Protein 3FE7 (pdb70)

InterPro domains:
  IPR001841 Zinc finger, RING-type [PS50089] (437-478)
  IPR001876 Zinc finger, RanBP2-type [PF00641] (300-329)
  IPR001876 Zinc finger, RanBP2-type [PS01358] (304-323)
  IPR001876 Zinc finger, RanBP2-type [PS50199] (300-329)
  IPR003121 SWIB/MDM2 domain [PS51925] (25-108)
  IPR013083 Zinc finger, RING/FYVE/PHD-type [G3DSA:3.30.40.10] (427-490)
  IPR015458 MDM4 [PIRSF500699] (1-490)
  IPR016495 p53 negative regulator Mdm2/Mdm4 [PIRSF006748] (1-490)
  IPR036443 Zinc finger, RanBP2-type superfamily [SSF90209] (291-335)
  IPR036885 SWIB/MDM2 domain superfamily [G3DSA:1.10.245.10] (12-111)
  IPR036885 SWIB/MDM2 domain superfamily [SSF47592] (18-114)
  IPR051652 MDM2/MDM4 and MUL1 [PTHR12183] (26-489)

Organism: Homo sapiens (NCBI:txid9606)

Solvent-accessible surface area: 5566 Å² total

Sequence (88 aa):
QVRPKLPLLKILHAAGAQGEMFTVKEVMHYLGQYIMMVKQLYDQQEQHMVYCGGDLLGELLGRQSFSVKDPSPLYDMLRKNLVTFMWEL

Structure (mmCIF, N/CA/C/O backbone):
data_3FE7
#
_entry.id   3FE7
#
_cell.length_a   43.294
_cell.length_b   43.294
_cell.length_c   65.590
_cell.angle_alpha   90.000
_cell.angle_beta   90.000
_cell.angle_gamma   90.000
#
_symmetry.space_group_name_H-M   'P 41'
#
loop_
_entity.id
_entity.type
_entity.pdbx_description
1 polymer 'Mdm4 protein'
2 polymer 'p53-peptidomimetic Ac-Phe-Met-Aib-Pmp-Trp-Glu-Ac3c-Leu-NH2'
3 water water
#
loop_
_atom_site.group_PDB
_atom_site.id
_atom_site.type_symbol
_atom_site.label_atom_id
_atom_site.label_alt_id
_atom_site.label_comp_id
_atom_site.label_asym_id
_atom_site.label_entity_id
_atom_site.label_seq_id
_atom_site.pdbx_PDB_ins_code
_atom_site.Cartn_x
_atom_site.Cartn_y
_atom_site.Cartn_z
_atom_site.occupancy
_atom_site.B_iso_or_equiv
_atom_site.auth_seq_id
_atom_site.auth_comp_id
_atom_site.auth_asym_id
_atom_site.auth_atom_id
_atom_site.pdbx_PDB_model_num
ATOM 1 N N . GLN A 1 15 ? 33.124 5.567 -5.797 1.00 23.48 26 GLN A N 1
ATOM 2 C CA . GLN A 1 15 ? 31.845 5.445 -6.559 1.00 22.56 26 GLN A CA 1
ATOM 3 C C . GLN A 1 15 ? 31.027 4.281 -6.012 1.00 21.16 26 GLN A C 1
ATOM 4 O O . GLN A 1 15 ? 31.572 3.310 -5.488 1.00 21.61 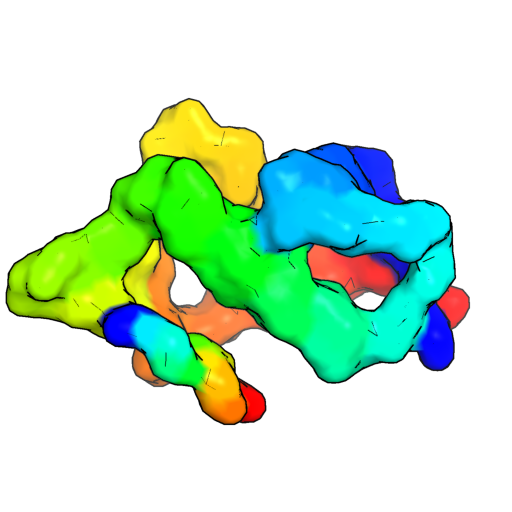26 GLN A O 1
ATOM 10 N N . VAL A 1 16 ? 29.712 4.404 -6.118 1.00 18.34 27 VAL A N 1
ATOM 11 C CA . VAL A 1 16 ? 28.786 3.369 -5.648 1.00 16.80 27 VAL A CA 1
ATOM 12 C C . VAL A 1 16 ? 27.744 3.074 -6.733 1.00 15.59 27 VAL A C 1
ATOM 13 O O . VAL A 1 16 ? 27.476 3.906 -7.596 1.00 14.71 27 VAL A O 1
ATOM 17 N N . ARG A 1 17 ? 27.160 1.875 -6.677 1.00 14.88 28 ARG A N 1
ATOM 18 C CA . ARG A 1 17 ? 26.097 1.490 -7.595 1.00 14.86 28 ARG A CA 1
ATOM 19 C C . ARG A 1 17 ? 24.878 1.102 -6.768 1.00 13.96 28 ARG A C 1
ATOM 20 O O . ARG A 1 17 ? 24.902 0.093 -6.069 1.00 14.14 28 ARG A O 1
ATOM 28 N N . PRO A 1 18 ? 23.817 1.923 -6.804 1.00 12.66 29 PRO A N 1
ATOM 29 C CA . PRO A 1 18 ? 22.612 1.579 -6.050 1.00 12.36 29 PRO A CA 1
ATOM 30 C C . PRO A 1 18 ? 21.901 0.319 -6.542 1.00 12.33 29 PRO A C 1
ATOM 31 O O . PRO A 1 18 ? 21.877 0.055 -7.758 1.00 12.61 29 PRO A O 1
ATOM 35 N N . LYS A 1 19 ? 21.285 -0.396 -5.598 1.00 12.07 30 LYS A N 1
ATOM 36 C CA . LYS A 1 19 ? 20.376 -1.499 -5.931 1.00 12.07 30 LYS A CA 1
ATOM 37 C C . LYS A 1 19 ? 19.132 -0.923 -6.592 1.00 12.63 30 LYS A C 1
ATOM 38 O O . LYS A 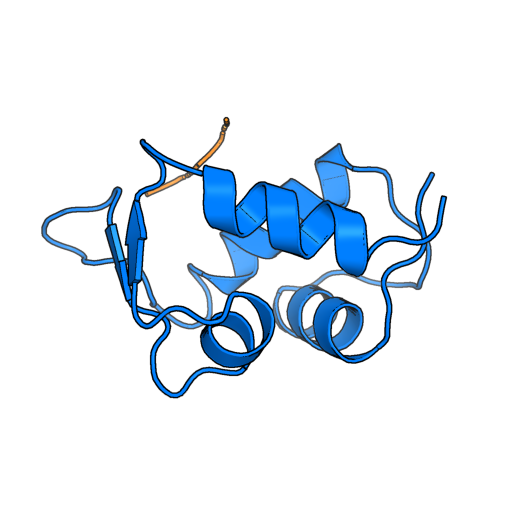1 19 ? 18.895 0.290 -6.540 1.00 12.37 30 LYS A O 1
ATOM 44 N N . LEU A 1 20 ? 18.331 -1.771 -7.222 1.00 12.55 31 LEU A N 1
ATOM 45 C CA . LEU A 1 20 ? 17.327 -1.300 -8.167 1.00 12.42 31 LEU A CA 1
ATOM 46 C C . LEU A 1 20 ? 16.212 -0.409 -7.571 1.00 12.82 31 LEU A C 1
ATOM 47 O O . LEU A 1 20 ? 15.912 0.641 -8.147 1.00 12.34 31 LEU A O 1
ATOM 52 N N . PRO A 1 21 ? 15.585 -0.808 -6.452 1.00 12.23 32 PRO A N 1
ATOM 53 C CA . PRO A 1 21 ? 14.586 0.113 -5.882 1.00 12.90 32 PRO A CA 1
ATOM 54 C C . PRO A 1 21 ? 15.140 1.525 -5.584 1.00 12.42 32 PRO A C 1
ATOM 55 O O . PRO A 1 21 ? 14.473 2.520 -5.912 1.00 12.81 32 PRO A O 1
ATOM 59 N N . LEU A 1 22 ? 16.337 1.602 -5.003 1.00 11.67 33 LEU A N 1
ATOM 60 C CA . LEU A 1 22 ? 16.955 2.905 -4.755 1.00 11.30 33 LEU A CA 1
ATOM 61 C C . LEU A 1 22 ? 17.275 3.614 -6.067 1.00 11.85 33 LEU A C 1
ATOM 62 O O . LEU A 1 22 ? 17.027 4.821 -6.184 1.00 11.23 33 LEU A O 1
ATOM 67 N N . LEU A 1 23 ? 17.781 2.890 -7.066 1.00 11.17 34 LEU A N 1
ATOM 68 C CA . LEU A 1 23 ? 18.055 3.496 -8.360 1.00 11.79 34 LEU A CA 1
ATOM 69 C C . LEU A 1 23 ? 16.802 4.102 -8.993 1.00 12.22 34 LEU A C 1
ATOM 70 O O . LEU A 1 23 ? 16.867 5.177 -9.594 1.00 12.79 34 LEU A O 1
ATOM 75 N N . LYS A 1 24 ? 15.673 3.413 -8.867 1.00 12.30 35 LYS A N 1
ATOM 76 C CA . LYS A 1 24 ? 14.418 3.941 -9.410 1.00 13.08 35 LYS A CA 1
ATOM 77 C C . LYS A 1 24 ? 14.017 5.259 -8.744 1.00 12.46 35 LYS A C 1
ATOM 78 O O . LYS A 1 24 ? 13.497 6.158 -9.406 1.00 12.69 35 LYS A O 1
ATOM 84 N N . ILE A 1 25 ? 14.212 5.363 -7.433 1.00 11.70 36 ILE A N 1
ATOM 85 C CA . ILE A 1 25 ? 13.991 6.613 -6.701 1.00 11.09 36 ILE A CA 1
ATOM 86 C C . ILE A 1 2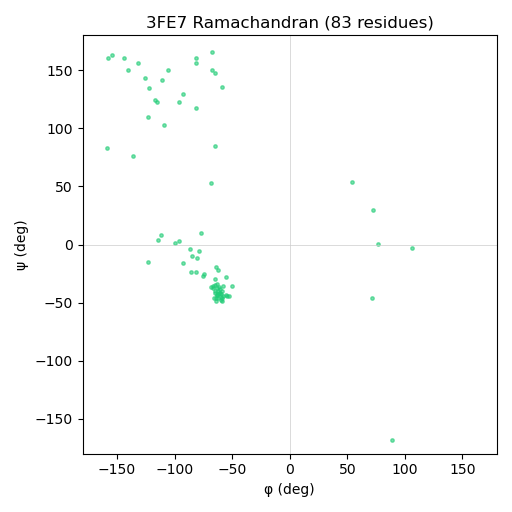5 ? 14.896 7.728 -7.239 1.00 10.50 36 ILE A C 1
ATOM 87 O O . ILE A 1 25 ? 14.422 8.833 -7.530 1.00 9.97 36 ILE A O 1
ATOM 92 N N . LEU A 1 26 ? 16.178 7.436 -7.415 1.00 9.96 37 LEU A N 1
ATOM 93 C CA . LEU A 1 26 ? 17.094 8.456 -7.910 1.00 10.20 37 LEU A CA 1
ATOM 94 C C . LEU A 1 26 ? 16.695 8.890 -9.320 1.00 10.91 37 LEU A C 1
ATOM 95 O O . LEU A 1 26 ? 16.719 10.081 -9.628 1.00 10.61 37 LEU A O 1
ATOM 100 N N . HIS A 1 27 ? 16.346 7.937 -10.185 1.00 11.06 38 HIS A N 1
ATOM 101 C CA . HIS A 1 27 ? 15.916 8.289 -11.546 1.00 11.44 38 HIS A CA 1
ATOM 102 C C . HIS A 1 27 ? 14.646 9.115 -11.545 1.00 11.59 38 HIS A C 1
ATOM 103 O O . HIS A 1 27 ? 14.520 10.051 -12.358 1.00 12.18 38 HIS A O 1
ATOM 110 N N . ALA A 1 28 ? 13.710 8.823 -10.651 1.00 11.67 39 ALA A N 1
ATOM 111 C CA . ALA A 1 28 ? 12.483 9.618 -10.560 1.00 12.08 39 ALA A CA 1
ATOM 112 C C . ALA A 1 28 ? 12.764 11.074 -10.183 1.00 12.98 39 ALA A C 1
ATOM 113 O O . ALA A 1 28 ? 11.924 11.964 -10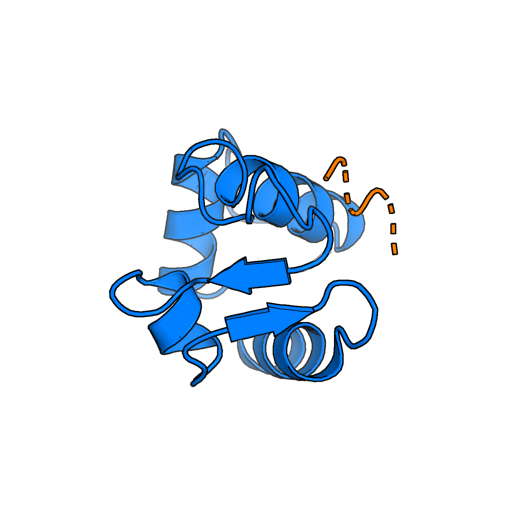.417 1.00 14.12 39 ALA A O 1
ATOM 115 N N . ALA A 1 29 ? 13.924 11.308 -9.578 1.00 12.55 40 ALA A N 1
ATOM 116 C CA . ALA A 1 29 ? 14.343 12.646 -9.153 1.00 12.42 40 ALA A CA 1
ATOM 117 C C . ALA A 1 29 ? 15.244 13.347 -10.157 1.00 13.39 40 ALA A C 1
ATOM 118 O O . ALA A 1 29 ? 15.760 14.432 -9.879 1.00 13.65 40 ALA A O 1
ATOM 120 N N . GLY A 1 30 ? 15.481 12.716 -11.295 1.00 13.19 41 GLY A N 1
ATOM 121 C CA . GLY A 1 30 ? 16.289 13.308 -12.357 1.00 13.94 41 GLY A CA 1
ATOM 122 C C . GLY A 1 30 ? 17.683 12.755 -12.558 1.00 14.33 41 GLY A C 1
ATOM 123 O O . GLY A 1 30 ? 18.396 13.179 -13.475 1.00 15.35 41 GLY A O 1
ATOM 124 N N . ALA A 1 31 ? 18.107 11.811 -11.720 1.00 13.53 42 ALA A N 1
ATOM 125 C CA . ALA A 1 31 ? 19.428 11.206 -11.888 1.00 13.98 42 ALA A CA 1
ATOM 126 C C . ALA A 1 31 ? 19.496 10.362 -13.161 1.00 15.34 42 ALA A C 1
ATOM 127 O O . ALA A 1 31 ? 18.483 9.791 -13.589 1.00 15.81 42 ALA A O 1
ATOM 129 N N . GLN A 1 32 ? 20.690 10.278 -13.734 1.00 17.05 43 GLN A N 1
ATOM 130 C CA . GLN A 1 32 ? 20.906 9.476 -14.940 1.00 19.06 43 GLN A CA 1
ATOM 131 C C . GLN A 1 32 ? 22.041 8.487 -14.726 1.00 18.43 43 GLN A C 1
ATOM 132 O O . GLN A 1 32 ? 23.022 8.803 -14.060 1.00 18.81 43 GLN A O 1
ATOM 138 N N . GLY A 1 33 ? 21.906 7.286 -15.286 1.00 17.97 44 GLY A N 1
ATOM 139 C CA . GLY A 1 33 ? 22.966 6.283 -15.182 1.00 17.82 44 GLY A CA 1
ATOM 140 C C . GLY A 1 33 ? 22.856 5.390 -13.955 1.00 17.37 44 GLY A C 1
ATOM 141 O O . GLY A 1 33 ? 21.840 5.398 -13.259 1.00 17.66 44 GLY A O 1
ATOM 142 N N . GLU A 1 34 ? 23.913 4.636 -13.696 1.00 17.50 45 GLU A N 1
ATOM 143 C CA . GLU A 1 34 ? 23.902 3.570 -12.692 1.00 17.71 45 GLU A CA 1
ATOM 144 C C . GLU A 1 34 ? 24.952 3.701 -11.607 1.00 17.39 45 GLU A C 1
ATOM 145 O O . GLU A 1 34 ? 24.854 3.044 -10.579 1.00 16.12 45 GLU A O 1
ATOM 151 N N . MET A 1 35 ? 25.948 4.551 -11.839 1.00 17.26 46 MET A N 1
ATOM 152 C CA . MET A 1 35 ? 27.079 4.707 -10.929 1.00 18.84 46 MET A CA 1
ATOM 153 C C . MET A 1 35 ? 27.164 6.165 -10.478 1.00 16.31 46 MET A C 1
ATOM 154 O O . MET A 1 35 ? 27.042 7.076 -11.290 1.00 16.63 46 MET A O 1
ATOM 159 N N . PHE A 1 36 ? 27.355 6.364 -9.176 1.00 15.03 47 PHE A N 1
ATOM 160 C CA . PHE A 1 36 ? 27.298 7.709 -8.574 1.00 14.52 47 PHE A CA 1
ATOM 161 C C . PHE A 1 36 ? 28.317 7.862 -7.464 1.00 14.49 47 PHE A C 1
ATOM 162 O O . PHE A 1 36 ? 28.778 6.878 -6.907 1.00 15.27 47 PHE A O 1
ATOM 170 N N . THR 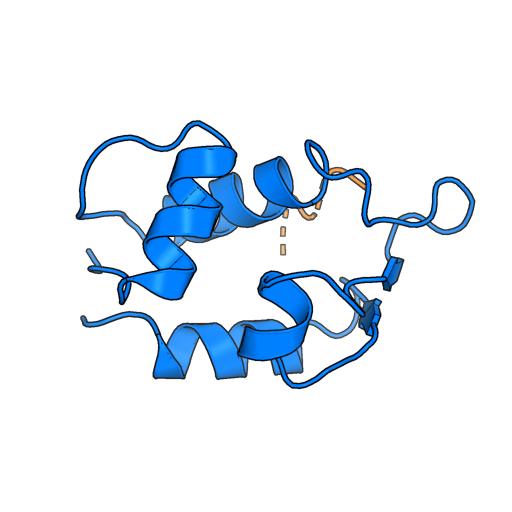A 1 37 ? 28.643 9.103 -7.114 1.00 14.15 48 THR A N 1
ATOM 171 C CA . THR A 1 37 ? 29.328 9.358 -5.852 1.00 13.55 48 THR A CA 1
ATOM 172 C C . THR A 1 37 ? 28.268 9.365 -4.734 1.00 12.48 48 THR A C 1
ATOM 173 O O . THR A 1 37 ? 27.078 9.554 -5.006 1.00 11.86 48 THR A O 1
ATOM 177 N N . VAL A 1 38 ? 28.672 9.188 -3.481 1.00 12.77 49 VAL A N 1
ATOM 178 C CA . VAL A 1 38 ? 27.714 9.297 -2.386 1.00 12.62 49 VAL A CA 1
ATOM 179 C C . VAL A 1 38 ? 27.093 10.695 -2.351 1.00 12.31 49 VAL A C 1
ATOM 180 O O . VAL A 1 38 ? 25.905 10.837 -2.084 1.00 11.07 49 VAL A O 1
ATOM 184 N N . LYS A 1 39 ? 27.894 11.723 -2.626 1.00 11.97 50 LYS A N 1
ATOM 185 C CA . LYS A 1 39 ? 27.370 13.093 -2.715 1.00 12.47 50 LYS A CA 1
ATOM 186 C C . LYS A 1 39 ? 26.207 13.195 -3.726 1.00 11.62 50 LYS A C 1
ATOM 187 O O . LYS A 1 39 ? 25.189 13.820 -3.448 1.00 10.49 50 LYS A O 1
ATOM 193 N N . GLU A 1 40 ? 26.355 12.580 -4.892 1.00 11.38 51 GLU A N 1
ATOM 194 C CA . GLU A 1 40 ? 25.288 12.576 -5.892 1.00 11.60 51 GLU A CA 1
ATOM 195 C C . GLU A 1 40 ? 24.045 11.816 -5.405 1.00 10.31 51 GLU A C 1
ATOM 196 O O . GLU A 1 40 ? 22.923 12.255 -5.641 1.00 9.81 51 GLU A O 1
ATOM 202 N N . VAL A 1 41 ? 24.238 10.693 -4.728 1.00 9.66 52 VAL A N 1
ATOM 203 C CA . VAL A 1 41 ? 23.107 9.927 -4.210 1.00 9.33 52 VAL A CA 1
ATOM 204 C C . VAL A 1 41 ? 22.335 10.781 -3.203 1.00 9.15 52 VAL A C 1
ATOM 205 O O . VAL A 1 41 ? 21.107 10.876 -3.252 1.00 8.40 52 VAL A O 1
ATOM 209 N N . MET A 1 42 ? 23.049 11.433 -2.290 1.00 8.82 53 MET A N 1
ATOM 210 C CA . MET A 1 42 ? 22.396 12.290 -1.321 1.00 9.09 53 MET A CA 1
ATOM 211 C C . MET A 1 42 ? 21.646 13.420 -2.009 1.00 8.33 53 MET A C 1
ATOM 212 O O . MET A 1 42 ? 20.522 13.750 -1.622 1.00 8.29 53 MET A O 1
ATOM 217 N N . HIS A 1 43 ? 22.280 14.004 -3.029 1.00 8.46 54 HIS A N 1
ATOM 218 C CA . HIS A 1 43 ? 21.635 15.089 -3.749 1.00 8.07 54 HIS A CA 1
ATOM 219 C C . HIS A 1 43 ? 20.301 14.648 -4.349 1.00 8.25 54 HIS A C 1
ATOM 220 O O . HIS A 1 43 ? 19.281 15.314 -4.162 1.00 8.10 54 HIS A O 1
ATOM 227 N N . TYR A 1 44 ? 20.295 13.505 -5.035 1.00 8.03 55 TYR A N 1
ATOM 228 C CA . TYR A 1 44 ? 19.058 13.067 -5.679 1.00 8.69 55 TYR A CA 1
ATOM 229 C C . TYR A 1 44 ? 18.018 12.520 -4.712 1.00 8.72 55 TYR A C 1
ATOM 230 O O . TYR A 1 44 ? 16.831 12.613 -4.995 1.00 8.76 55 TYR A O 1
ATOM 239 N N . LEU A 1 45 ? 18.429 12.003 -3.547 1.00 8.42 56 LEU A N 1
ATOM 240 C CA . LEU A 1 45 ? 17.435 11.695 -2.526 1.00 9.35 56 LEU A CA 1
ATOM 241 C C . LEU A 1 45 ? 16.695 12.942 -2.054 1.00 8.94 56 LEU A C 1
ATOM 242 O O . LEU A 1 45 ? 15.482 12.929 -1.881 1.00 9.21 56 LEU A O 1
ATOM 247 N N . GLY A 1 46 ? 17.427 14.040 -1.837 1.00 8.77 57 GLY A N 1
ATOM 248 C CA . GLY A 1 46 ? 16.791 15.312 -1.481 1.00 8.20 57 GLY A CA 1
ATOM 249 C C . GLY A 1 46 ? 15.846 15.788 -2.583 1.00 7.39 57 GLY A C 1
ATOM 250 O O . GLY A 1 46 ? 14.734 16.262 -2.312 1.00 8.00 57 GLY A O 1
ATOM 251 N N . GLN A 1 47 ? 16.291 15.648 -3.838 1.00 8.11 58 GLN A N 1
ATOM 252 C CA . GLN A 1 47 ? 15.441 16.063 -4.955 1.00 7.74 58 GLN A CA 1
ATOM 253 C C . GLN A 1 47 ? 14.171 15.220 -5.052 1.00 8.51 58 GLN A C 1
ATOM 254 O O . GLN A 1 47 ? 13.112 15.726 -5.412 1.00 9.49 58 GLN A O 1
ATOM 260 N N . TYR A 1 48 ? 14.282 13.930 -4.720 1.00 7.97 59 TYR A N 1
ATOM 261 C CA . TYR A 1 48 ? 13.123 13.026 -4.706 1.00 8.37 59 TYR A CA 1
ATOM 262 C C . TYR A 1 48 ? 12.097 13.438 -3.668 1.00 8.34 59 TYR A C 1
ATOM 263 O O . TYR A 1 48 ? 10.887 13.485 -3.930 1.00 8.91 59 TYR A O 1
ATOM 272 N N . ILE A 1 49 ? 12.575 13.746 -2.465 1.00 8.46 60 ILE A N 1
ATOM 273 C CA . ILE A 1 49 ? 11.702 14.180 -1.382 1.00 9.10 60 ILE A CA 1
ATOM 274 C C . ILE A 1 49 ? 10.933 15.430 -1.799 1.00 9.43 60 ILE A C 1
ATOM 275 O O . ILE A 1 49 ? 9.758 15.591 -1.467 1.00 10.13 60 ILE A O 1
ATOM 280 N N . MET A 1 50 ? 11.584 16.302 -2.567 1.00 10.53 61 MET A N 1
ATOM 281 C CA A MET A 1 50 ? 10.877 17.490 -3.057 0.50 10.18 61 MET A CA 1
ATOM 282 C CA B MET A 1 50 ? 10.980 17.518 -3.111 0.50 11.03 61 MET A CA 1
ATOM 283 C C . MET A 1 50 ? 9.942 17.229 -4.231 1.00 11.00 61 MET A C 1
ATOM 284 O O . MET A 1 50 ? 8.830 17.762 -4.221 1.00 11.98 61 MET A O 1
ATOM 293 N N . VAL A 1 51 ? 10.324 16.379 -5.187 1.00 11.61 62 VAL A N 1
ATOM 294 C CA . VAL A 1 51 ? 9.428 15.976 -6.303 1.00 13.20 62 VAL A CA 1
ATOM 295 C C . VAL A 1 51 ? 8.143 15.341 -5.777 1.00 13.76 62 VAL A C 1
ATOM 296 O O . VAL A 1 51 ? 7.028 15.632 -6.264 1.00 15.19 62 VAL A O 1
ATOM 300 N N . LYS A 1 52 ? 8.284 14.464 -4.794 1.00 13.05 63 LYS A N 1
ATOM 301 C CA . LYS A 1 52 ? 7.141 13.739 -4.233 1.00 14.10 63 LYS A CA 1
ATOM 302 C C . LYS A 1 52 ? 6.449 14.508 -3.113 1.00 13.93 63 LYS A C 1
ATOM 303 O O . LYS A 1 52 ? 5.441 14.045 -2.561 1.00 14.87 63 LYS A O 1
ATOM 309 N N . GLN A 1 53 ? 7.004 15.667 -2.751 1.00 13.87 64 GLN A N 1
ATOM 310 C CA . GLN A 1 53 ? 6.443 16.530 -1.713 1.00 14.55 64 GLN A CA 1
ATOM 311 C C . GLN A 1 53 ? 6.224 15.769 -0.409 1.00 13.83 64 GLN A C 1
ATOM 312 O O . GLN A 1 53 ? 5.146 15.770 0.188 1.00 15.29 64 GLN A O 1
ATOM 318 N N . LEU A 1 54 ? 7.291 15.136 0.058 1.00 12.31 65 LEU A N 1
ATOM 319 C CA . LEU A 1 54 ? 7.180 14.297 1.236 1.00 12.15 65 LEU A CA 1
ATOM 320 C C . LEU A 1 54 ? 7.497 15.017 2.536 1.00 11.27 65 LEU A C 1
ATOM 321 O O . LEU A 1 54 ? 7.165 14.520 3.610 1.00 12.59 65 LEU A O 1
ATOM 326 N N . TYR A 1 55 ? 8.137 16.175 2.459 1.00 10.67 66 TYR A N 1
ATOM 327 C CA . TYR A 1 55 ? 8.470 16.918 3.661 1.00 10.92 66 TYR A CA 1
ATOM 328 C C . TYR A 1 55 ? 7.252 17.720 4.126 1.00 11.46 66 TYR A C 1
ATOM 329 O O . TYR A 1 55 ? 6.363 18.043 3.329 1.00 12.13 66 TYR A O 1
ATOM 338 N N . ASP A 1 56 ? 7.215 18.046 5.412 1.00 11.25 67 ASP A N 1
ATOM 339 C CA . ASP A 1 56 ? 6.124 18.841 5.968 1.00 11.94 67 ASP A CA 1
ATOM 340 C C . ASP A 1 56 ? 6.410 20.310 5.676 1.00 12.39 67 ASP A C 1
ATOM 341 O O . ASP A 1 56 ? 7.369 20.867 6.172 1.00 12.05 67 ASP A O 1
ATOM 346 N N . GLN A 1 57 ? 5.536 20.951 4.901 1.00 13.84 68 GLN A N 1
ATOM 347 C CA . GLN A 1 57 ? 5.688 22.378 4.605 1.00 15.62 68 GLN A CA 1
ATOM 348 C C . GLN A 1 57 ? 5.773 23.235 5.851 1.00 15.43 68 GLN A C 1
ATOM 349 O O . GLN A 1 57 ? 6.376 24.304 5.822 1.00 16.26 68 GLN A O 1
ATOM 355 N N . GLN A 1 58 ? 5.159 22.772 6.950 1.00 15.57 69 GLN A N 1
ATOM 356 C CA . GLN A 1 58 ? 5.150 23.523 8.209 1.00 15.82 69 GLN A CA 1
ATOM 357 C C . GLN 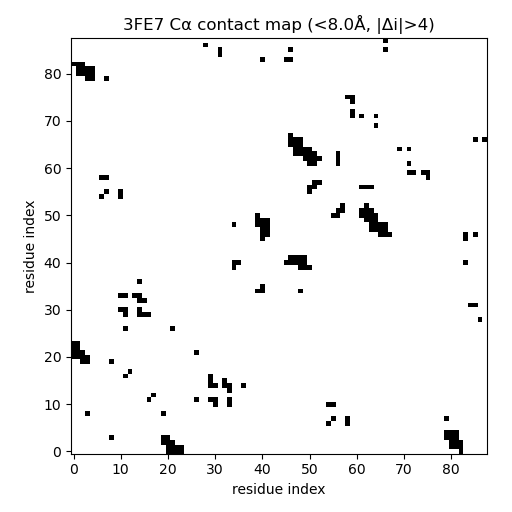A 1 58 ? 6.166 23.069 9.252 1.00 16.32 69 GLN A C 1
ATOM 358 O O . GLN A 1 58 ? 6.232 23.625 10.351 1.00 17.01 69 GLN A O 1
ATOM 364 N N . GLU A 1 59 ? 6.978 22.067 8.905 1.00 15.53 70 GLU A N 1
ATOM 365 C CA . GLU A 1 59 ? 8.054 21.601 9.781 1.00 15.30 70 GLU A CA 1
ATOM 366 C C . GLU A 1 59 ? 9.051 20.884 8.870 1.00 13.94 70 GLU A C 1
ATOM 367 O O . GLU A 1 59 ? 9.017 19.661 8.735 1.00 13.61 70 GLU A O 1
ATOM 373 N N . GLN A 1 60 ? 9.927 21.669 8.236 1.00 13.44 71 GLN A N 1
ATOM 374 C CA . GLN A 1 60 ? 10.550 21.235 6.986 1.00 12.60 71 GLN A CA 1
ATOM 375 C C . GLN A 1 60 ? 11.707 20.240 7.136 1.00 11.67 71 GLN A C 1
ATOM 376 O O . GLN A 1 60 ? 12.181 19.720 6.140 1.00 13.03 71 GLN A O 1
ATOM 382 N N . HIS A 1 61 ? 12.120 19.950 8.371 1.00 11.01 72 HIS A N 1
ATOM 383 C CA . HIS A 1 61 ? 13.063 18.858 8.594 1.00 10.77 72 HIS A CA 1
ATOM 384 C C . HIS A 1 61 ? 12.392 17.480 8.703 1.00 10.61 72 HIS A C 1
ATOM 385 O O . HIS A 1 61 ? 13.076 16.455 8.692 1.00 10.60 72 HIS A O 1
ATOM 392 N N . MET A 1 62 ? 11.056 17.466 8.790 1.00 11.33 73 MET A N 1
ATOM 393 C CA . MET A 1 62 ? 10.315 16.215 8.906 1.00 11.20 73 MET A CA 1
ATOM 394 C C . MET A 1 62 ? 9.876 15.684 7.553 1.00 11.01 73 MET A C 1
ATOM 395 O O . MET A 1 62 ? 9.286 16.427 6.766 1.00 11.28 73 M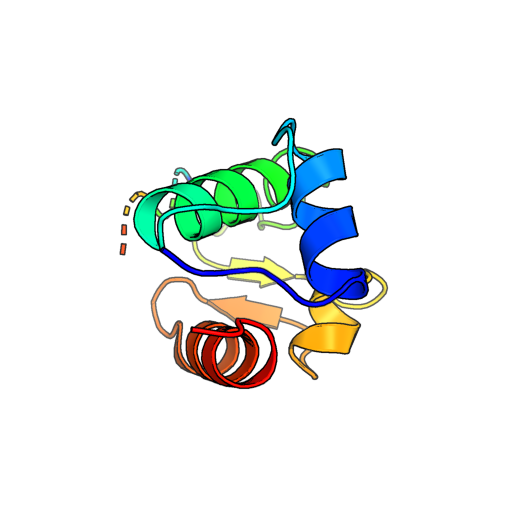ET A O 1
ATOM 400 N N . VAL A 1 63 ? 10.171 14.412 7.303 1.00 9.93 74 VAL A N 1
ATOM 401 C CA . VAL A 1 63 ? 9.847 13.745 6.037 1.00 10.37 74 VAL A CA 1
ATOM 402 C C . VAL A 1 63 ? 8.870 12.612 6.335 1.00 11.16 74 VAL A C 1
ATOM 403 O O . VAL A 1 63 ? 9.130 11.760 7.190 1.00 12.14 74 VAL A O 1
ATOM 407 N N . TYR A 1 64 ? 7.721 12.637 5.671 1.00 11.64 75 TYR A N 1
ATOM 408 C CA . TYR A 1 64 ? 6.674 11.626 5.874 1.00 12.54 75 TYR A CA 1
ATOM 409 C C . TYR A 1 64 ? 6.593 10.743 4.648 1.00 13.66 75 TYR A C 1
ATOM 410 O O . TYR A 1 64 ? 6.049 11.143 3.617 1.00 15.26 75 TYR A O 1
ATOM 419 N N . CYS A 1 65 ? 7.158 9.548 4.769 1.00 16.21 76 CYS A N 1
ATOM 420 C CA . CYS A 1 65 ? 7.384 8.660 3.627 1.00 17.94 76 CYS A CA 1
ATOM 421 C C . CYS A 1 65 ? 6.530 7.386 3.622 1.00 18.89 76 CYS A C 1
ATOM 422 O O . CYS A 1 65 ? 6.744 6.499 2.788 1.00 19.07 76 CYS A O 1
ATOM 425 N N . GLY A 1 66 ? 5.572 7.297 4.548 1.00 19.96 77 GLY A N 1
ATOM 426 C CA . GLY A 1 66 ? 4.614 6.174 4.573 1.00 21.72 77 GLY A CA 1
ATOM 427 C C . GLY A 1 66 ? 3.823 6.096 3.277 1.00 22.26 77 GLY A C 1
ATOM 428 O O . GLY A 1 66 ? 3.364 7.111 2.755 1.00 23.57 77 GLY A O 1
ATOM 429 N N . GLY A 1 67 ? 3.670 4.894 2.739 1.00 22.94 78 GLY A N 1
ATOM 430 C CA . GLY A 1 67 ? 2.990 4.732 1.455 1.00 22.30 78 GLY A CA 1
ATOM 431 C C . GLY A 1 67 ? 3.806 5.115 0.224 1.00 21.66 78 GLY A C 1
ATOM 432 O O . GLY A 1 67 ? 3.308 5.023 -0.900 1.00 22.74 78 GLY A O 1
ATOM 433 N N . ASP A 1 68 ? 5.051 5.552 0.425 1.00 19.87 79 ASP A N 1
ATOM 434 C CA . ASP A 1 68 ? 6.000 5.764 -0.672 1.00 18.12 79 ASP A CA 1
ATOM 435 C C . ASP A 1 68 ? 7.046 4.653 -0.678 1.00 17.41 79 ASP A C 1
ATOM 436 O O . ASP A 1 68 ? 7.385 4.109 0.373 1.00 16.78 79 ASP A O 1
ATOM 441 N N . LEU A 1 69 ? 7.576 4.320 -1.857 1.00 16.65 80 LEU A N 1
ATOM 442 C CA . LEU A 1 69 ? 8.683 3.377 -1.944 1.00 16.37 80 LEU A CA 1
ATOM 443 C C . LEU A 1 69 ? 9.826 3.736 -0.987 1.00 14.80 80 LEU A C 1
ATOM 444 O O . LEU A 1 69 ? 10.484 2.856 -0.439 1.00 15.67 80 LEU A O 1
ATOM 449 N N . LEU A 1 70 ? 10.078 5.028 -0.794 1.00 14.08 81 LEU A N 1
ATOM 450 C CA . LEU A 1 70 ? 11.143 5.435 0.115 1.00 13.71 81 LEU A CA 1
ATOM 451 C C . LEU A 1 70 ? 10.909 4.934 1.543 1.00 13.03 81 LEU A C 1
ATOM 452 O O . LEU A 1 70 ? 11.834 4.460 2.184 1.00 13.14 81 LEU A O 1
ATOM 457 N N . GLY A 1 71 ? 9.666 5.033 2.020 1.00 14.02 82 GLY A N 1
ATOM 458 C CA . GLY A 1 71 ? 9.316 4.487 3.337 1.00 15.68 82 GLY A CA 1
ATOM 459 C C . GLY A 1 71 ? 9.519 2.977 3.432 1.00 16.48 82 GLY A C 1
ATOM 460 O O . GLY A 1 71 ? 9.935 2.456 4.476 1.00 16.72 82 GLY A O 1
ATOM 461 N N . GLU A 1 72 ? 9.227 2.269 2.343 1.00 17.92 83 GLU A N 1
ATOM 462 C CA . GLU A 1 72 ? 9.436 0.821 2.286 1.00 19.38 83 GLU A CA 1
ATOM 463 C C . GLU A 1 72 ? 10.921 0.457 2.425 1.00 18.88 83 GLU A C 1
ATOM 464 O O . GLU A 1 72 ? 11.271 -0.472 3.155 1.00 19.13 83 GLU A O 1
ATOM 470 N N . LEU A 1 73 ? 11.799 1.192 1.740 1.00 18.34 84 LEU A N 1
ATOM 471 C CA . LEU A 1 73 ? 13.244 0.965 1.869 1.00 18.48 84 LEU A CA 1
ATOM 472 C C . LEU A 1 73 ? 13.805 1.340 3.243 1.00 18.40 84 LEU A C 1
ATOM 473 O O . LEU A 1 73 ? 14.729 0.696 3.754 1.00 18.04 84 LEU A O 1
ATOM 478 N N . LEU A 1 74 ? 13.270 2.410 3.827 1.00 18.06 85 LEU A N 1
ATOM 479 C CA . LEU A 1 74 ? 13.709 2.859 5.149 1.00 19.06 85 LEU A CA 1
ATOM 480 C C . LEU A 1 74 ? 13.179 1.994 6.284 1.00 19.59 85 LEU A C 1
ATOM 481 O O . LEU A 1 74 ? 13.790 1.929 7.360 1.00 20.00 85 LEU A O 1
ATOM 486 N N . GLY A 1 75 ? 12.028 1.367 6.050 1.00 19.66 86 GLY A N 1
ATOM 487 C CA . GLY A 1 75 ? 11.303 0.657 7.111 1.00 20.57 86 GLY A CA 1
ATOM 488 C C . GLY A 1 75 ? 10.652 1.612 8.096 1.00 21.01 86 GLY A C 1
ATOM 489 O O . GLY A 1 75 ? 10.483 1.280 9.270 1.00 22.59 86 GLY A O 1
ATOM 490 N N . ARG A 1 76 ? 10.285 2.803 7.621 1.00 20.55 87 ARG A N 1
ATOM 491 C CA . ARG A 1 76 ? 9.786 3.880 8.482 1.00 20.44 87 ARG A CA 1
ATOM 492 C C . ARG A 1 76 ? 8.635 4.625 7.818 1.00 19.02 87 ARG A C 1
ATOM 493 O O . ARG A 1 76 ? 8.606 4.747 6.592 1.00 18.50 87 ARG A O 1
ATOM 501 N N . GLN A 1 77 ? 7.728 5.163 8.636 1.00 17.84 88 GLN A N 1
ATOM 502 C CA . GLN A 1 77 ? 6.665 6.067 8.173 1.00 17.85 88 GLN A CA 1
ATOM 503 C C . GLN A 1 77 ? 7.128 7.525 8.104 1.00 16.74 88 GLN A C 1
ATOM 504 O O . GLN A 1 77 ? 6.545 8.340 7.396 1.00 15.98 88 GLN A O 1
ATOM 510 N N . SER A 1 78 ? 8.158 7.853 8.875 1.00 15.27 89 SER A N 1
ATOM 511 C CA . SER A 1 78 ? 8.684 9.216 8.895 1.00 14.69 89 SER A CA 1
ATOM 512 C C . SER A 1 78 ? 10.110 9.204 9.396 1.00 13.72 89 SER A C 1
ATOM 513 O O . SER A 1 78 ? 10.540 8.252 10.042 1.00 14.16 89 SER A O 1
ATOM 516 N N . PHE A 1 79 ? 10.835 10.275 9.092 1.00 12.22 90 PHE A N 1
ATOM 517 C CA . PHE A 1 79 ? 12.149 10.493 9.701 1.00 11.78 90 PHE A CA 1
ATOM 518 C C . PHE A 1 79 ? 12.419 11.981 9.687 1.00 11.09 90 PHE A C 1
ATOM 519 O O . PHE A 1 79 ? 11.759 12.742 8.973 1.00 10.96 90 PHE A O 1
ATOM 527 N N . SER A 1 80 ? 13.389 12.390 10.496 1.00 11.41 91 SER A N 1
ATOM 528 C CA . SER A 1 80 ? 13.820 13.779 10.551 1.00 10.65 91 SER A CA 1
ATOM 529 C C . SER A 1 80 ? 15.221 13.929 9.969 1.00 10.56 91 SER A C 1
ATOM 530 O O . SER A 1 80 ? 16.103 13.101 10.203 1.00 9.88 91 SER A O 1
ATOM 533 N N . VAL A 1 81 ? 15.434 15.023 9.253 1.00 9.87 92 VAL A N 1
ATOM 534 C CA . VAL A 1 81 ? 16.771 15.362 8.745 1.00 10.48 92 VAL A CA 1
ATOM 535 C C . VAL A 1 81 ? 17.730 15.627 9.920 1.00 11.08 92 VAL A C 1
ATOM 536 O O . VAL A 1 81 ? 18.953 15.525 9.758 1.00 11.27 92 VAL A O 1
ATOM 540 N N . LYS A 1 82 ? 17.178 15.906 11.097 1.00 10.82 93 LYS A N 1
ATOM 541 C CA . LYS A 1 82 ? 18.004 16.053 12.313 1.00 11.91 93 LYS A CA 1
ATOM 542 C C . LYS A 1 82 ? 18.398 14.707 12.939 1.00 12.15 93 LYS A C 1
ATOM 543 O O . LYS A 1 82 ? 19.259 14.675 13.830 1.00 12.58 93 LYS A O 1
ATOM 549 N N . ASP A 1 83 ? 17.785 13.598 12.501 1.00 11.79 94 ASP A N 1
ATOM 550 C CA . ASP A 1 83 ? 18.227 12.246 12.889 1.00 12.67 94 ASP A CA 1
ATOM 551 C C . ASP A 1 83 ? 18.230 11.332 11.675 1.00 12.29 94 ASP A C 1
ATOM 552 O O . ASP A 1 83 ? 17.333 10.493 11.506 1.00 13.17 94 ASP A O 1
ATOM 557 N N . PRO A 1 84 ? 19.235 11.496 10.826 1.00 12.10 95 PRO A N 1
ATOM 558 C CA . PRO A 1 84 ? 19.272 10.743 9.573 1.00 13.01 95 PRO A CA 1
ATOM 559 C C . PRO A 1 84 ? 19.694 9.283 9.711 1.00 14.20 95 PRO A C 1
ATOM 560 O O . PRO A 1 84 ? 19.897 8.621 8.687 1.00 14.14 95 PRO A O 1
ATOM 564 N N . SER A 1 85 ? 19.798 8.756 10.931 1.00 15.02 96 SER A N 1
ATOM 565 C CA . SER A 1 85 ? 20.262 7.375 11.092 1.00 16.08 96 SER A CA 1
ATOM 566 C C . SER A 1 85 ? 19.509 6.316 10.261 1.00 15.49 96 SER A C 1
ATOM 567 O O . SER A 1 85 ? 20.176 5.482 9.657 1.00 15.24 96 SER A O 1
ATOM 570 N N . PRO A 1 86 ? 18.152 6.349 10.196 1.00 15.58 97 PRO A N 1
ATOM 571 C CA . PRO A 1 86 ? 17.518 5.340 9.327 1.00 15.31 97 PRO A CA 1
ATOM 572 C C . PRO A 1 86 ? 17.848 5.490 7.846 1.00 14.72 97 PRO A C 1
ATOM 573 O O . PRO A 1 86 ? 17.862 4.496 7.117 1.00 14.65 97 PRO A O 1
ATOM 577 N N . LEU A 1 87 ? 18.110 6.715 7.393 1.00 13.96 98 LEU A N 1
ATOM 578 C CA . LEU A 1 87 ? 18.538 6.964 6.024 1.00 14.31 98 LEU A CA 1
ATOM 579 C C . LEU A 1 87 ? 19.913 6.355 5.753 1.00 13.52 98 LEU A C 1
ATOM 580 O O . LEU A 1 87 ? 20.126 5.677 4.749 1.00 12.75 98 LEU A O 1
ATOM 585 N N . TYR A 1 88 ? 20.847 6.565 6.676 1.00 12.95 99 TYR A N 1
ATOM 586 C CA . TYR A 1 88 ? 22.176 6.026 6.524 1.00 12.76 99 TYR A CA 1
ATOM 587 C C . TYR A 1 88 ? 22.186 4.491 6.594 1.00 12.64 99 TYR A C 1
ATOM 588 O O . TYR A 1 88 ? 22.934 3.855 5.863 1.00 13.07 99 TYR A O 1
ATOM 597 N N . ASP A 1 89 ? 21.354 3.912 7.456 1.00 13.51 100 ASP A N 1
ATOM 598 C CA . ASP A 1 89 ? 21.215 2.443 7.497 1.00 14.35 100 ASP A CA 1
ATOM 599 C C . ASP A 1 89 ? 20.750 1.918 6.136 1.00 14.09 100 ASP A C 1
ATOM 600 O O . ASP A 1 89 ? 21.301 0.950 5.608 1.00 14.40 100 ASP A O 1
ATOM 605 N N . MET A 1 90 ? 19.751 2.574 5.558 1.00 13.31 101 MET A N 1
ATOM 606 C CA . MET A 1 90 ? 19.250 2.199 4.235 1.00 13.12 101 MET A CA 1
ATOM 607 C C . MET A 1 90 ? 20.349 2.294 3.190 1.00 13.21 101 MET A C 1
ATOM 608 O O . MET A 1 90 ? 20.527 1.388 2.370 1.00 13.49 101 MET A O 1
ATOM 613 N N . LEU A 1 91 ? 21.121 3.376 3.216 1.00 12.91 102 LEU A N 1
ATOM 614 C CA . LEU A 1 91 ? 22.135 3.538 2.186 1.00 13.24 102 LEU A CA 1
ATOM 615 C C . LEU A 1 91 ? 23.222 2.491 2.302 1.00 14.34 102 LEU A C 1
ATOM 616 O O . LEU A 1 91 ? 23.748 2.025 1.294 1.00 14.68 102 LEU A O 1
ATOM 621 N N . ARG A 1 92 ? 23.561 2.111 3.531 1.00 15.45 103 ARG A N 1
ATOM 622 C CA . ARG A 1 92 ? 24.581 1.075 3.709 1.00 17.28 103 ARG A CA 1
ATOM 623 C C . ARG A 1 92 ? 24.134 -0.261 3.114 1.00 17.37 103 ARG A C 1
ATOM 624 O O . ARG A 1 92 ? 24.952 -1.007 2.576 1.00 17.96 103 ARG A O 1
ATOM 632 N N . LYS A 1 93 ? 22.835 -0.533 3.182 1.00 16.53 104 LYS A N 1
ATOM 633 C CA . LYS A 1 93 ? 22.248 -1.769 2.647 1.00 18.01 104 LYS A CA 1
ATOM 634 C C . LYS A 1 93 ? 21.999 -1.728 1.134 1.00 17.46 104 LYS A C 1
ATOM 635 O O . LYS A 1 93 ? 21.969 -2.772 0.479 1.00 17.92 104 LYS A O 1
ATOM 641 N N . ASN A 1 94 ? 21.852 -0.542 0.562 1.00 15.52 105 ASN A N 1
ATOM 642 C CA . ASN A 1 94 ? 21.426 -0.390 -0.800 1.00 15.22 105 ASN A CA 1
ATOM 643 C C . ASN A 1 94 ? 22.438 0.206 -1.778 1.00 15.31 105 ASN A C 1
ATOM 644 O O . ASN A 1 94 ? 22.113 0.403 -2.904 1.00 15.34 105 ASN A O 1
ATOM 649 N N . LEU A 1 95 ? 23.645 0.456 -1.328 1.00 15.66 106 LEU A N 1
ATOM 650 C CA . LEU A 1 95 ? 24.742 0.935 -2.175 1.00 16.40 106 LEU A CA 1
ATOM 651 C C . LEU A 1 95 ? 25.844 -0.106 -2.231 1.00 17.88 106 LEU A C 1
ATOM 652 O O . LEU A 1 95 ? 26.386 -0.518 -1.193 1.00 19.01 106 LEU A O 1
ATOM 657 N N . VAL A 1 96 ? 26.171 -0.528 -3.444 1.00 19.00 107 VAL A N 1
ATOM 658 C CA . VAL A 1 96 ? 27.241 -1.500 -3.641 1.00 21.05 107 VAL A CA 1
ATOM 659 C C . VAL A 1 96 ? 28.500 -0.714 -3.975 1.00 22.66 107 VAL A C 1
ATOM 660 O O . VAL A 1 96 ? 28.512 0.060 -4.929 1.00 21.93 107 VAL A O 1
ATOM 664 N N . THR A 1 97 ? 29.547 -0.917 -3.174 1.00 24.95 108 THR A N 1
ATOM 665 C CA . THR A 1 97 ? 30.776 -0.120 -3.255 1.00 27.47 108 THR A CA 1
ATOM 666 C C . THR A 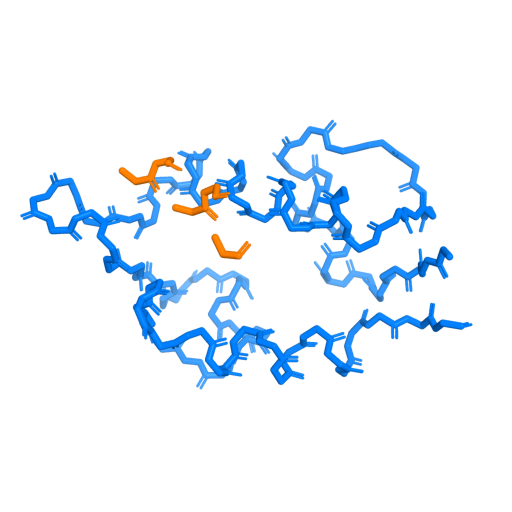1 97 ? 31.947 -0.919 -3.833 1.00 28.21 108 THR A C 1
ATOM 667 O O . THR A 1 97 ? 31.782 -1.698 -4.778 1.00 29.23 108 THR A O 1
ATOM 674 N N . PHE B 2 2 ? 13.281 23.053 3.613 1.00 12.27 2 PHE L N 1
ATOM 675 C CA . PHE B 2 2 ? 13.777 21.679 3.441 1.00 11.47 2 PHE L CA 1
ATOM 676 C C . PHE B 2 2 ? 15.165 21.570 2.879 1.00 10.44 2 PHE L C 1
ATOM 677 O O . PHE B 2 2 ? 16.018 20.867 3.442 1.00 9.96 2 PHE L O 1
ATOM 685 N N . MET B 2 3 ? 15.429 22.247 1.769 1.00 10.55 3 MET L N 1
ATOM 686 C CA . MET B 2 3 ? 16.760 22.119 1.183 1.00 11.14 3 MET L CA 1
ATOM 687 C C . MET B 2 3 ? 17.822 22.675 2.068 1.00 12.42 3 MET L C 1
ATOM 688 O O . MET B 2 3 ? 18.924 22.084 2.129 1.00 13.55 3 MET L O 1
ATOM 715 N N . TRP B 2 6 ? 18.480 19.793 4.274 1.00 9.18 6 TRP L N 1
ATOM 716 C CA . TRP B 2 6 ? 19.041 18.641 3.570 1.00 9.29 6 TRP L CA 1
ATOM 717 C C . TRP B 2 6 ? 20.467 18.817 3.119 1.00 8.96 6 TRP L C 1
ATOM 718 O O . TRP B 2 6 ? 21.279 17.899 3.301 1.00 9.92 6 TRP L O 1
ATOM 729 N N . GLU B 2 7 ? 20.740 19.975 2.526 1.00 9.80 7 GLU L N 1
ATOM 730 C CA . GLU B 2 7 ? 22.114 20.192 2.034 1.00 11.90 7 GLU L CA 1
ATOM 731 C C . GLU B 2 7 ? 23.129 20.316 3.145 1.00 12.32 7 GLU L C 1
ATOM 732 O O . GLU B 2 7 ? 24.338 20.282 2.857 1.00 12.41 7 GLU L O 1
ATOM 744 N N . LEU B 2 9 ? 23.468 18.100 5.554 1.00 8.74 9 LEU L N 1
ATOM 745 C CA . LEU B 2 9 ? 23.863 16.778 6.055 1.00 9.32 9 LEU L CA 1
ATOM 746 C C . LEU B 2 9 ? 25.329 16.516 5.794 1.00 9.33 9 LEU L C 1
ATOM 747 O O . LEU B 2 9 ? 25.870 16.862 4.750 1.00 11.10 9 LEU L O 1
#

Radius of gyration: 11.97 Å; Cα contacts (8 Å, |Δi|>4): 116; chains: 2; bounding box: 29×25×28 Å

Nearest PDB structures (foldseek):
  6q9q-assembly4_D  TM=1.008E+00  e=6.767E-15  Homo sapiens
  3fdo-assembly3_A  TM=9.938E-01  e=9.380E-15  Homo sapiens
  3fdo-assembly3_A-2  TM=9.938E-01  e=9.380E-15  Homo sapiens
  3fdo-assembly4_A  TM=9.938E-01  e=9.380E-15  Homo sapiens
  3fdo-assembly4_A-2  TM=9.938E-01  e=9.380E-15  Homo sapiens

Foldseek 3Di:
DWFFDDLLVVLLVVLPDDDGDDDVVSSVVSNVSSQVVVVQADPVHRQKGQQPPHSVCVLLVHRIDGVVDCVSVVVSCVVTIHD/DPPVD

CATH classification: 1.10.245.10

Secondary structure (DSSP, 8-state):
-BEE-HHHHHHHHHTT--SS-B-HHHHHHHHHHHHHHTT-EETTEEEEEE-TTSHHHHHHT-SEEETT--HHHHHHHHHHEE-/-----

B-factor: mean 16.96, std 7.52, range [7.39, 57.25]

GO terms:
  GO:0008047 enzyme activator activity (F, IDA)
  GO:0005654 nucleoplasm (C, IDA)
  GO:1901797 negative regulation of signal transduction by p53 class mediator (P, IDA)
  GO:0019899 enzyme binding (F, IPI)
  GO:0008285 negative regulation of cell population proliferation (P, TAS)
  GO:0005654 nucleoplasm (C, TAS)
  GO:0005515 protein binding (F, IPI)
  GO:0045892 negative regulation of DNA-templated transcription (P, IDA)
  GO:0030330 DNA damage response, signal transduction by p53 class mediator (P, IEP)
  GO:0050821 protein stabilization (P, IEP)
  GO:0071456 cellular response to hypoxia (P, IEP)
  GO:0065003 protein-containing complex assembly (P, IDA)
  GO:0000122 negative regulation of transcription by RNA polymerase II (P, IDA)
  GO:0005634 nucleus (C, EXP)
  GO:0005737 cytoplasm (C, EXP)
  GO:0008270 zinc ion binding (F, TAS)
  GO:0042177 negative regulation of protein catabolic process (P, IMP)